Protein AF-A0A1E4IGC8-F1 (afdb_monomer_lite)

Foldseek 3Di:
DVVVVVVVVVVVLVVLQVLVVVLQPCQVLVLVLCVVVLVLCQLADFQAKEWEEEQVCQVVQWDKIWMWTQHPSGTGIDIDIRRYLVPRSHQKYKYAYGSLSSQLSVQSPPPSLVSLLVCCVVVRIPMDGNDDLVVCVNRRNVSVCVSSVDCSDPPPD

Sequence (157 aa):
MASASALASEDARAAAAAGDAAAWADLPGWAALLQRHAHLFEPWIDGGAVGLVARAAADAGRGRMLVWTRVQGAMQVQWRDYRGFADCGVAVLFVAQPGALAAVHARLHDNALGQMKLQLRQGGLFIYVLAPKSQLLDEGYEDFLESLGLAFMGACR

pLDDT: mean 91.4, std 12.38, range [39.66, 98.56]

Structure (mmCIF, N/CA/C/O backbone):
data_AF-A0A1E4IGC8-F1
#
_entry.id   AF-A0A1E4IGC8-F1
#
loop_
_atom_site.group_PDB
_atom_site.id
_atom_site.type_symbol
_atom_site.label_atom_id
_atom_site.label_alt_id
_atom_site.label_comp_id
_atom_site.label_asym_id
_atom_site.label_entity_id
_atom_site.label_seq_id
_atom_site.pdbx_PDB_ins_code
_atom_site.Cartn_x
_atom_site.Cartn_y
_atom_site.Cartn_z
_atom_site.occupancy
_atom_site.B_iso_or_equiv
_atom_site.auth_seq_id
_atom_site.auth_comp_id
_atom_site.auth_asym_id
_atom_site.auth_atom_id
_atom_site.pdbx_PDB_model_num
ATOM 1 N N . MET A 1 1 ? 31.317 1.515 -28.933 1.00 55.09 1 MET A N 1
ATOM 2 C CA . MET A 1 1 ? 31.064 1.418 -27.474 1.00 55.09 1 MET A CA 1
ATOM 3 C C . MET A 1 1 ? 29.674 1.900 -27.036 1.00 55.09 1 MET A C 1
ATOM 5 O O . MET A 1 1 ? 29.249 1.475 -25.975 1.00 55.09 1 MET A O 1
ATOM 9 N N . ALA A 1 2 ? 28.921 2.686 -27.823 1.00 57.59 2 ALA A N 1
ATOM 10 C CA . ALA A 1 2 ? 27.557 3.106 -27.455 1.00 57.59 2 ALA A CA 1
ATOM 11 C C . ALA A 1 2 ? 26.509 1.963 -27.440 1.00 57.59 2 ALA A C 1
ATOM 13 O O . ALA A 1 2 ? 25.658 1.938 -26.557 1.00 57.59 2 ALA A O 1
ATOM 14 N N . SER A 1 3 ? 26.601 0.975 -28.344 1.00 60.62 3 SER A N 1
ATOM 15 C CA . SER A 1 3 ? 25.610 -0.119 -28.428 1.00 60.62 3 SER A CA 1
ATOM 16 C C . SER A 1 3 ? 25.601 -1.080 -27.235 1.00 60.62 3 SER A C 1
ATOM 18 O O . SER A 1 3 ? 24.542 -1.577 -26.882 1.00 60.62 3 SER A O 1
ATOM 20 N N . ALA A 1 4 ? 26.742 -1.331 -26.586 1.00 62.94 4 ALA A N 1
ATOM 21 C CA . ALA A 1 4 ? 26.805 -2.268 -25.457 1.00 62.94 4 ALA A CA 1
ATOM 22 C C . ALA A 1 4 ? 26.185 -1.687 -24.169 1.00 62.94 4 ALA A C 1
ATOM 24 O O . ALA A 1 4 ? 25.577 -2.416 -23.395 1.00 62.94 4 ALA A O 1
ATOM 25 N N . SER A 1 5 ? 26.296 -0.368 -23.966 1.00 65.31 5 SER A N 1
ATOM 26 C CA . SER A 1 5 ? 25.693 0.336 -22.821 1.00 65.31 5 SER A CA 1
ATOM 27 C C . SER A 1 5 ? 24.166 0.446 -22.946 1.00 65.31 5 SER A C 1
ATOM 29 O O . SER A 1 5 ? 23.446 0.335 -21.955 1.00 65.31 5 SER A O 1
ATOM 31 N N . ALA A 1 6 ? 23.663 0.621 -24.174 1.00 66.38 6 ALA A N 1
ATOM 32 C CA . ALA A 1 6 ? 22.230 0.663 -24.456 1.00 66.38 6 ALA A CA 1
ATOM 33 C C . ALA A 1 6 ? 21.559 -0.701 -24.213 1.00 66.38 6 ALA A C 1
ATOM 35 O O . ALA A 1 6 ? 20.582 -0.761 -23.474 1.00 66.38 6 ALA A O 1
ATOM 36 N N . LEU A 1 7 ? 22.147 -1.789 -24.723 1.00 66.31 7 LEU A N 1
ATOM 37 C CA . LEU A 1 7 ? 21.641 -3.153 -24.517 1.00 66.31 7 LEU A CA 1
ATOM 38 C C . LEU A 1 7 ? 21.636 -3.554 -23.031 1.00 66.31 7 LEU A C 1
ATOM 40 O O . LEU A 1 7 ? 20.633 -4.051 -22.531 1.00 66.31 7 LEU A O 1
ATOM 44 N N . ALA A 1 8 ? 22.702 -3.238 -22.285 1.00 67.31 8 ALA A N 1
ATOM 45 C CA . ALA A 1 8 ? 22.756 -3.499 -20.842 1.00 67.31 8 ALA A CA 1
ATOM 46 C C . ALA A 1 8 ? 21.681 -2.722 -20.052 1.00 67.31 8 ALA A C 1
ATOM 48 O O . ALA A 1 8 ? 21.173 -3.201 -19.037 1.00 67.31 8 ALA A O 1
ATOM 49 N N . SER A 1 9 ? 21.322 -1.525 -20.523 1.00 71.31 9 SER A N 1
ATOM 50 C CA . SER A 1 9 ? 20.270 -0.697 -19.923 1.00 71.31 9 SER A CA 1
ATOM 51 C C . SER A 1 9 ? 18.866 -1.229 -20.242 1.00 71.31 9 SER A C 1
ATOM 53 O O . SER A 1 9 ? 17.968 -1.144 -19.403 1.00 71.31 9 SER A O 1
ATOM 55 N N . GLU A 1 10 ? 18.669 -1.796 -21.434 1.00 72.44 10 GLU A N 1
ATOM 56 C CA . GLU A 1 10 ? 17.422 -2.454 -21.844 1.00 72.44 10 GLU A CA 1
ATOM 57 C C . GLU A 1 10 ? 17.194 -3.764 -21.083 1.00 72.44 10 GLU A C 1
ATOM 59 O O . GLU A 1 10 ? 16.107 -3.959 -20.535 1.00 72.44 10 GLU A O 1
ATOM 64 N N . ASP A 1 11 ? 18.225 -4.599 -20.947 1.00 76.06 11 ASP A N 1
ATOM 65 C CA . ASP A 1 11 ? 18.163 -5.848 -20.179 1.00 76.06 11 ASP A CA 1
ATOM 66 C C . ASP A 1 11 ? 17.862 -5.585 -18.698 1.00 76.06 11 ASP A C 1
ATOM 68 O O . ASP A 1 11 ? 16.992 -6.230 -18.105 1.00 76.06 11 ASP A O 1
ATOM 72 N N . ALA A 1 12 ? 18.511 -4.579 -18.100 1.00 75.19 12 ALA A N 1
ATOM 73 C CA . ALA A 1 12 ? 18.236 -4.169 -16.724 1.00 75.19 12 ALA A CA 1
ATOM 74 C C . ALA A 1 12 ? 16.787 -3.684 -16.545 1.00 75.19 12 ALA A C 1
ATOM 76 O O . ALA A 1 12 ? 16.139 -3.998 -15.543 1.00 75.19 12 ALA A O 1
ATOM 77 N N . ARG A 1 13 ? 16.245 -2.952 -17.526 1.00 77.56 13 ARG A N 1
ATOM 78 C CA . ARG A 1 13 ? 14.859 -2.468 -17.497 1.00 77.56 13 ARG A CA 1
ATOM 79 C C . ARG A 1 13 ? 13.849 -3.603 -17.671 1.00 77.56 13 ARG A C 1
ATOM 81 O O . ARG A 1 13 ? 12.825 -3.601 -16.989 1.00 77.56 13 ARG A O 1
ATOM 88 N N . ALA A 1 14 ? 14.131 -4.569 -18.543 1.00 78.94 14 ALA A N 1
ATOM 89 C CA . ALA A 1 14 ? 13.302 -5.757 -18.729 1.00 78.94 14 ALA A CA 1
ATOM 90 C C . ALA A 1 14 ? 13.288 -6.633 -17.466 1.00 78.94 14 ALA A C 1
ATOM 92 O O . ALA A 1 14 ? 12.217 -7.049 -17.021 1.00 78.94 14 ALA A O 1
ATOM 93 N N . ALA A 1 15 ? 14.448 -6.839 -16.837 1.00 77.06 15 ALA A N 1
ATOM 94 C CA . ALA A 1 15 ? 14.558 -7.556 -15.569 1.00 77.06 15 ALA A CA 1
ATOM 95 C C . ALA A 1 15 ? 13.802 -6.842 -14.436 1.00 77.06 15 ALA A C 1
ATOM 97 O O . ALA A 1 15 ? 13.070 -7.488 -13.687 1.00 77.06 15 ALA A O 1
ATOM 98 N N . ALA A 1 16 ? 13.907 -5.512 -14.343 1.00 78.81 16 ALA A N 1
ATOM 99 C CA . ALA A 1 16 ? 13.147 -4.724 -13.372 1.00 78.81 16 ALA A CA 1
ATOM 100 C C . ALA A 1 16 ? 11.629 -4.841 -13.596 1.00 78.81 16 ALA A C 1
ATOM 102 O O . ALA A 1 16 ? 10.882 -5.040 -12.641 1.00 78.81 16 ALA A O 1
ATOM 103 N N . ALA A 1 17 ? 11.171 -4.787 -14.851 1.00 82.88 17 ALA A N 1
ATOM 104 C CA . ALA A 1 17 ? 9.759 -4.951 -15.189 1.00 82.88 17 ALA A CA 1
ATOM 105 C C . ALA A 1 17 ? 9.235 -6.363 -14.869 1.00 82.88 17 ALA A C 1
ATOM 107 O O . ALA A 1 17 ? 8.123 -6.502 -14.360 1.00 82.88 17 ALA A O 1
ATOM 108 N N . ALA A 1 18 ? 10.031 -7.405 -15.128 1.00 86.75 18 ALA A N 1
ATOM 109 C CA . ALA A 1 18 ? 9.691 -8.779 -14.762 1.00 86.75 18 ALA A CA 1
ATOM 110 C C . ALA A 1 18 ? 9.644 -8.967 -13.235 1.00 86.75 18 ALA A C 1
ATOM 112 O O . ALA A 1 18 ? 8.715 -9.591 -12.722 1.00 86.75 18 ALA A O 1
ATOM 113 N N . GLY A 1 19 ? 10.602 -8.379 -12.511 1.00 90.88 19 GLY A N 1
ATOM 114 C CA . GLY A 1 19 ? 10.620 -8.365 -11.049 1.00 90.88 19 GLY A CA 1
ATOM 115 C C . GLY A 1 19 ? 9.397 -7.662 -10.462 1.00 90.88 19 GLY A C 1
ATOM 116 O O . GLY A 1 19 ? 8.768 -8.188 -9.549 1.00 90.88 19 GLY A O 1
ATOM 117 N N . ASP A 1 20 ? 9.001 -6.521 -11.028 1.00 91.69 20 ASP A N 1
ATOM 118 C CA . ASP A 1 20 ? 7.777 -5.835 -10.615 1.00 91.69 20 ASP A CA 1
ATOM 119 C C . ASP A 1 20 ? 6.548 -6.693 -10.915 1.00 91.69 20 ASP A C 1
ATOM 121 O O . ASP A 1 20 ? 5.686 -6.839 -10.055 1.00 91.69 20 ASP A 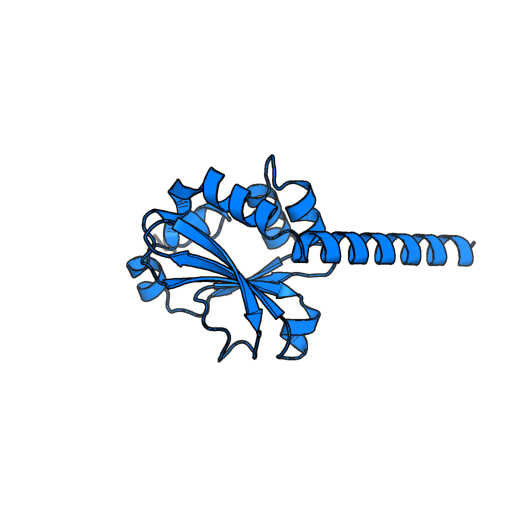O 1
ATOM 125 N N . ALA A 1 21 ? 6.453 -7.297 -12.103 1.00 92.94 21 ALA A N 1
ATOM 126 C CA . ALA A 1 21 ? 5.329 -8.163 -12.448 1.00 92.94 21 ALA A CA 1
ATOM 127 C C . ALA A 1 21 ? 5.177 -9.332 -11.459 1.00 92.94 21 ALA A C 1
ATOM 129 O O . ALA A 1 21 ? 4.058 -9.618 -11.026 1.00 92.94 21 ALA A O 1
ATOM 130 N N . ALA A 1 22 ? 6.289 -9.959 -11.057 1.00 95.12 22 ALA A N 1
ATOM 131 C CA . ALA A 1 22 ? 6.300 -10.991 -10.024 1.00 95.12 22 ALA A CA 1
ATOM 132 C C . ALA A 1 22 ? 5.849 -10.437 -8.663 1.00 95.12 22 ALA A C 1
ATOM 134 O O . ALA A 1 22 ? 4.972 -11.018 -8.025 1.00 95.12 22 ALA A O 1
ATOM 135 N N . ALA A 1 23 ? 6.375 -9.277 -8.261 1.00 96.81 23 ALA A N 1
ATOM 136 C CA . ALA A 1 23 ? 6.008 -8.618 -7.013 1.00 96.81 23 ALA A CA 1
ATOM 137 C C . ALA A 1 23 ? 4.515 -8.277 -6.940 1.00 96.81 23 ALA A C 1
ATOM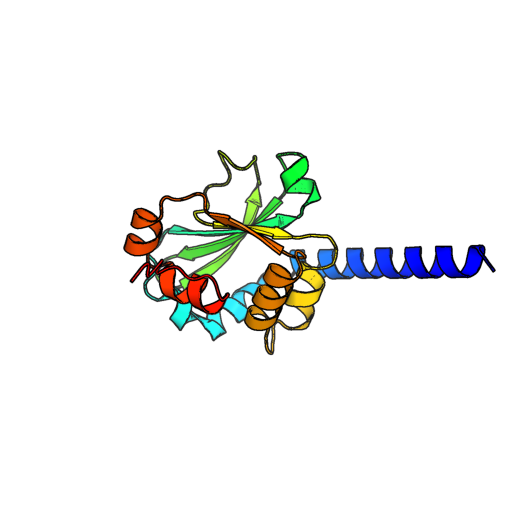 139 O O . ALA A 1 23 ? 3.872 -8.492 -5.916 1.00 96.81 23 ALA A O 1
ATOM 140 N N . TRP A 1 24 ? 3.942 -7.774 -8.032 1.00 96.88 24 TRP A N 1
ATOM 141 C CA . TRP A 1 24 ? 2.518 -7.473 -8.132 1.00 96.88 24 TRP A CA 1
ATOM 142 C C . TRP A 1 24 ? 1.657 -8.747 -8.056 1.00 96.88 24 TRP A C 1
ATOM 144 O O . TRP A 1 24 ? 0.571 -8.723 -7.481 1.00 96.88 24 TRP A O 1
ATOM 154 N N . ALA A 1 25 ? 2.119 -9.865 -8.620 1.00 96.81 25 ALA A N 1
ATOM 155 C CA . ALA A 1 25 ? 1.360 -11.114 -8.667 1.00 96.81 25 ALA A CA 1
ATOM 156 C C . ALA A 1 25 ? 1.392 -11.934 -7.358 1.00 96.81 25 ALA A C 1
ATOM 158 O O . ALA A 1 25 ? 0.499 -12.754 -7.143 1.00 96.81 25 ALA A O 1
ATOM 159 N N . ASP A 1 26 ? 2.379 -11.723 -6.483 1.00 97.56 26 ASP A N 1
ATOM 160 C CA . ASP A 1 26 ? 2.612 -12.547 -5.287 1.00 97.56 26 ASP A CA 1
ATOM 161 C C . ASP A 1 26 ? 1.748 -12.157 -4.071 1.00 97.56 26 ASP A C 1
ATOM 163 O O . ASP A 1 26 ? 2.233 -11.743 -3.016 1.00 97.56 26 ASP A O 1
ATOM 167 N N . LEU A 1 27 ? 0.429 -12.298 -4.208 1.00 97.81 27 LEU A N 1
ATOM 168 C CA . LEU A 1 27 ? -0.521 -12.062 -3.113 1.00 97.81 27 LEU A CA 1
ATOM 169 C C . LEU A 1 27 ? -0.206 -12.901 -1.858 1.00 97.81 27 LEU A C 1
ATOM 171 O O . LEU A 1 27 ? -0.234 -12.330 -0.765 1.00 97.81 27 LEU A O 1
ATOM 175 N N . PRO A 1 28 ? 0.117 -14.210 -1.962 1.00 97.88 28 PRO A N 1
ATOM 176 C CA . PRO A 1 28 ? 0.466 -15.020 -0.796 1.00 97.88 28 PRO A CA 1
ATOM 177 C C . PRO A 1 28 ? 1.708 -14.511 -0.059 1.00 97.88 28 PRO A C 1
ATOM 179 O O . PRO A 1 28 ? 1.712 -14.484 1.172 1.00 97.88 28 PRO A O 1
ATOM 182 N N . GLY A 1 29 ? 2.742 -14.067 -0.779 1.00 97.88 29 GLY A N 1
ATOM 183 C CA . GLY A 1 29 ? 3.947 -13.504 -0.177 1.00 97.88 29 GLY A CA 1
ATOM 184 C C . GLY A 1 29 ? 3.666 -12.231 0.621 1.00 97.88 29 GLY A C 1
ATOM 185 O O . GLY A 1 29 ? 4.131 -12.099 1.760 1.00 97.88 29 GLY A O 1
ATOM 186 N N . TRP A 1 30 ? 2.851 -11.324 0.071 1.00 98.25 30 TRP A N 1
ATOM 187 C CA . TRP A 1 30 ? 2.391 -10.135 0.794 1.00 98.25 30 TRP A CA 1
ATOM 188 C C . TRP A 1 30 ? 1.533 -10.499 2.005 1.00 98.25 30 TRP A C 1
ATOM 190 O O . TRP A 1 30 ? 1.765 -9.970 3.088 1.00 98.25 30 TRP A O 1
ATOM 200 N N . ALA A 1 31 ? 0.587 -11.431 1.869 1.00 97.94 31 ALA A N 1
ATOM 201 C CA . ALA A 1 31 ? -0.243 -11.874 2.988 1.00 97.94 31 ALA A CA 1
ATOM 202 C C . ALA A 1 31 ? 0.610 -12.458 4.127 1.00 97.94 31 ALA A C 1
ATOM 204 O O . ALA A 1 31 ? 0.425 -12.102 5.290 1.00 97.94 31 ALA A O 1
ATOM 205 N N . ALA A 1 32 ? 1.616 -13.273 3.796 1.00 97.69 32 ALA A N 1
ATOM 206 C CA . ALA A 1 32 ? 2.551 -13.812 4.776 1.00 97.69 32 ALA A CA 1
ATOM 207 C C . ALA A 1 32 ? 3.375 -12.708 5.466 1.00 97.69 32 ALA A C 1
ATOM 209 O O . ALA A 1 32 ? 3.665 -12.821 6.658 1.00 97.69 32 ALA A O 1
ATOM 210 N N . LEU A 1 33 ? 3.762 -11.645 4.746 1.00 97.50 33 LEU A N 1
ATOM 211 C CA . LEU A 1 33 ? 4.403 -10.467 5.346 1.00 97.50 33 LEU A CA 1
ATOM 212 C C . LEU A 1 33 ? 3.494 -9.803 6.377 1.00 97.50 33 LEU A C 1
ATOM 214 O O . LEU A 1 33 ? 3.927 -9.589 7.509 1.00 97.50 33 LEU A O 1
ATOM 218 N N . LEU A 1 34 ? 2.245 -9.519 6.013 1.00 97.56 34 LEU A N 1
ATOM 219 C CA . LEU A 1 34 ? 1.304 -8.875 6.928 1.00 97.56 34 LEU A CA 1
ATOM 220 C C . LEU A 1 34 ? 1.021 -9.744 8.152 1.00 97.56 34 LEU A C 1
ATOM 222 O O . LEU A 1 34 ? 0.971 -9.227 9.261 1.00 97.56 34 LEU A O 1
ATOM 226 N N . GLN A 1 35 ? 0.932 -11.064 7.976 1.00 96.88 35 GLN A N 1
ATOM 227 C CA . GLN A 1 35 ? 0.764 -12.000 9.084 1.00 96.88 35 GLN A CA 1
ATOM 228 C C . GLN A 1 35 ? 1.960 -11.983 10.052 1.00 96.88 35 GLN A C 1
ATOM 230 O O . GLN A 1 35 ? 1.762 -11.969 11.264 1.00 96.88 35 GLN A O 1
ATOM 235 N N . ARG A 1 36 ? 3.205 -11.939 9.550 1.00 96.25 36 ARG A N 1
ATOM 236 C CA . ARG A 1 36 ? 4.406 -11.834 10.409 1.00 96.25 36 ARG A CA 1
ATOM 237 C C . ARG A 1 36 ? 4.446 -10.533 11.210 1.00 96.25 36 ARG A C 1
ATOM 239 O O . ARG A 1 36 ? 4.958 -10.515 12.325 1.00 96.25 36 ARG A O 1
ATOM 246 N N . HIS A 1 37 ? 3.905 -9.458 10.648 1.00 96.38 37 HIS A N 1
ATOM 247 C CA . HIS A 1 37 ? 3.855 -8.141 11.278 1.00 96.38 37 HIS A CA 1
ATOM 248 C C . HIS A 1 37 ? 2.459 -7.788 11.811 1.00 96.38 37 HIS A C 1
ATOM 250 O O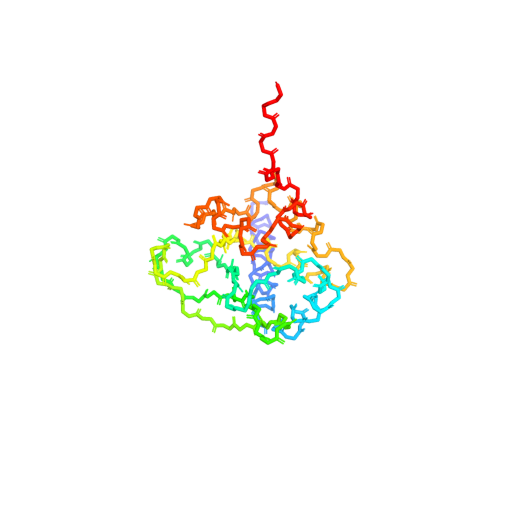 . HIS A 1 37 ? 2.158 -6.609 11.969 1.00 96.38 37 HIS A O 1
ATOM 256 N N . ALA A 1 38 ? 1.621 -8.786 12.123 1.00 96.38 38 ALA A N 1
ATOM 257 C CA . ALA A 1 38 ? 0.224 -8.578 12.518 1.00 96.38 38 ALA A CA 1
ATOM 258 C C . ALA A 1 38 ? 0.055 -7.596 13.692 1.00 96.38 38 ALA A C 1
ATOM 260 O O . ALA A 1 38 ? -0.904 -6.832 13.711 1.00 96.38 38 ALA A O 1
ATOM 261 N N . HIS A 1 39 ? 1.022 -7.558 14.617 1.00 96.38 39 HIS A N 1
ATOM 262 C CA . HIS A 1 39 ? 1.030 -6.631 15.752 1.00 96.38 39 HIS A CA 1
ATOM 263 C C . HIS A 1 39 ? 0.951 -5.149 15.343 1.00 96.38 39 HIS A C 1
ATOM 265 O O . HIS A 1 39 ? 0.335 -4.378 16.063 1.00 96.38 39 HIS A O 1
ATOM 271 N N . LEU A 1 40 ? 1.501 -4.756 14.183 1.00 96.56 40 LEU A N 1
ATOM 272 C CA . LEU A 1 40 ? 1.435 -3.372 13.678 1.00 96.56 40 LEU A CA 1
ATOM 273 C C . LEU A 1 40 ? 0.028 -2.951 13.246 1.00 96.56 40 LEU A C 1
ATOM 275 O O . LEU A 1 40 ? -0.241 -1.768 13.054 1.00 96.56 40 LEU A O 1
ATOM 279 N N . PHE A 1 41 ? -0.841 -3.931 13.017 1.00 96.62 41 PHE A N 1
ATOM 280 C CA . PHE A 1 41 ? -2.201 -3.721 12.550 1.00 96.62 41 PHE A CA 1
ATOM 281 C C . PHE A 1 41 ? -3.217 -3.989 13.652 1.00 96.62 41 PHE A C 1
ATOM 283 O O . PHE A 1 41 ? -4.396 -3.769 13.419 1.00 96.62 41 PHE A O 1
ATOM 290 N N . GLU A 1 42 ? -2.804 -4.486 14.822 1.00 95.81 42 GLU A N 1
ATOM 291 C CA . GLU A 1 42 ? -3.721 -4.862 15.901 1.00 95.81 42 GLU A CA 1
ATOM 292 C C . GLU A 1 42 ? -4.669 -3.737 16.350 1.00 95.81 42 GLU A C 1
ATOM 294 O O . GLU A 1 42 ? -5.854 -4.020 16.541 1.00 95.81 42 GLU A O 1
ATOM 299 N N . PRO A 1 43 ? -4.219 -2.469 16.418 1.00 96.31 43 PRO A N 1
ATOM 300 C CA . PRO A 1 43 ? -5.096 -1.344 16.730 1.00 96.31 43 PRO A CA 1
ATOM 301 C C . PRO A 1 43 ? -6.086 -0.981 15.615 1.00 96.31 43 PRO A C 1
ATOM 303 O O . PRO A 1 43 ? -6.988 -0.182 15.854 1.00 96.31 43 PRO A O 1
ATOM 306 N N . TRP A 1 44 ? -5.919 -1.506 14.394 1.00 97.62 44 TRP A N 1
ATOM 307 C CA . TRP A 1 44 ? -6.744 -1.088 13.264 1.00 97.62 44 TRP A CA 1
ATOM 308 C C . TRP A 1 44 ? -8.187 -1.557 13.408 1.00 97.62 44 TRP A C 1
ATOM 310 O O . TRP A 1 44 ? -8.466 -2.703 13.780 1.00 97.62 44 TRP A O 1
ATOM 320 N N . ILE A 1 45 ? -9.107 -0.693 12.990 1.00 97.12 45 ILE A N 1
ATOM 321 C CA . ILE A 1 45 ? -10.499 -1.084 12.783 1.00 97.12 45 ILE A CA 1
ATOM 322 C C . ILE A 1 45 ? -10.635 -2.020 11.576 1.00 97.12 45 ILE A C 1
ATOM 324 O O . ILE A 1 45 ? -9.861 -1.959 10.613 1.00 97.12 45 ILE A O 1
ATOM 328 N N . ASP A 1 46 ? -11.672 -2.854 11.589 1.00 97.44 46 ASP A N 1
ATOM 329 C CA . ASP A 1 46 ? -12.078 -3.587 10.392 1.00 97.44 46 ASP A CA 1
ATOM 330 C C . ASP A 1 46 ? -12.495 -2.607 9.283 1.00 97.44 46 ASP A C 1
ATOM 332 O O . ASP A 1 46 ? -13.193 -1.622 9.516 1.00 97.44 46 ASP A O 1
ATOM 336 N N . GLY A 1 47 ? -12.054 -2.884 8.058 1.00 97.12 47 GLY A N 1
ATOM 337 C CA . GLY A 1 47 ? -12.201 -2.003 6.902 1.00 97.12 47 GLY A CA 1
ATOM 338 C C . GLY A 1 47 ? -11.035 -1.031 6.701 1.00 97.12 47 GLY A C 1
ATOM 339 O O . GLY A 1 47 ? -10.877 -0.531 5.585 1.00 97.12 47 GLY A O 1
ATOM 340 N N . GLY A 1 48 ? -10.180 -0.822 7.712 1.00 97.56 48 GLY A N 1
ATOM 341 C CA . GLY A 1 48 ? -8.951 -0.041 7.571 1.00 97.56 48 GLY A CA 1
ATOM 342 C C . GLY A 1 48 ? -8.074 -0.602 6.449 1.00 97.56 48 GLY A C 1
ATOM 343 O O . GLY A 1 48 ? -7.874 -1.818 6.357 1.00 97.56 48 GLY A O 1
ATOM 344 N N . ALA A 1 49 ? -7.595 0.261 5.549 1.00 98.25 49 ALA A N 1
ATOM 345 C CA . ALA A 1 49 ? -6.921 -0.164 4.335 1.00 98.25 49 ALA A CA 1
ATOM 346 C C . ALA A 1 49 ? -5.825 0.787 3.846 1.00 98.25 49 ALA A C 1
ATOM 348 O O . ALA A 1 49 ? -5.969 2.014 3.850 1.00 98.25 49 ALA A O 1
ATOM 349 N N . VAL A 1 50 ? -4.770 0.182 3.297 1.00 98.38 50 VAL A N 1
ATOM 350 C CA . VAL A 1 50 ? -3.723 0.872 2.536 1.00 98.38 50 VAL A CA 1
ATOM 351 C C . VAL A 1 50 ? -3.576 0.271 1.147 1.00 98.38 50 VAL A C 1
ATOM 353 O O . VAL A 1 50 ? -3.768 -0.930 0.951 1.00 98.38 50 VAL A O 1
ATOM 356 N N . GLY A 1 51 ? -3.256 1.113 0.169 1.00 98.31 51 GLY A N 1
ATOM 357 C CA . GLY A 1 51 ? -3.084 0.711 -1.224 1.00 98.31 51 GLY A CA 1
ATOM 358 C C . GLY A 1 51 ? -1.636 0.821 -1.690 1.00 98.31 51 GLY A C 1
ATOM 359 O O . GLY A 1 51 ? -0.906 1.706 -1.254 1.00 98.31 51 GLY A O 1
ATOM 360 N N . LEU A 1 52 ? -1.238 -0.030 -2.631 1.00 98.56 52 LEU A N 1
ATOM 361 C CA . LEU A 1 52 ? -0.018 0.097 -3.420 1.00 98.56 52 LEU A CA 1
ATOM 362 C C . LEU A 1 52 ? -0.393 0.124 -4.899 1.00 98.56 52 LEU A C 1
ATOM 364 O O . LEU A 1 52 ? -1.074 -0.775 -5.394 1.00 98.56 52 LEU A O 1
ATOM 368 N N . VAL A 1 53 ? 0.077 1.135 -5.620 1.00 98.50 53 VAL A N 1
ATOM 369 C CA . VAL A 1 53 ? -0.192 1.313 -7.049 1.00 98.50 53 VAL A CA 1
ATOM 370 C C . VAL A 1 53 ? 1.093 1.654 -7.797 1.00 98.50 53 VAL A C 1
ATOM 372 O O . VAL A 1 53 ? 1.973 2.335 -7.273 1.00 98.50 53 VAL A O 1
ATOM 375 N N . ALA A 1 54 ? 1.226 1.184 -9.035 1.00 98.00 54 ALA A N 1
ATOM 376 C CA . ALA A 1 54 ? 2.345 1.571 -9.888 1.00 98.00 54 ALA A CA 1
ATOM 377 C C . ALA A 1 54 ? 2.235 3.048 -10.298 1.00 98.00 54 ALA A C 1
ATOM 379 O O . ALA A 1 54 ? 1.141 3.541 -10.584 1.00 98.00 54 ALA A O 1
ATOM 380 N N . ARG A 1 55 ? 3.375 3.738 -10.423 1.00 97.69 55 ARG A N 1
ATOM 381 C CA . ARG A 1 55 ? 3.441 5.147 -10.839 1.00 97.69 55 ARG A CA 1
ATOM 382 C C . ARG A 1 55 ? 2.674 5.423 -12.132 1.00 97.69 55 ARG A C 1
ATOM 384 O O . ARG A 1 55 ? 1.890 6.362 -12.179 1.00 97.69 55 ARG A O 1
ATOM 391 N N . ALA A 1 56 ? 2.819 4.555 -13.131 1.00 96.75 56 ALA A N 1
ATOM 392 C CA . ALA A 1 56 ? 2.113 4.689 -14.404 1.00 96.75 56 ALA A CA 1
ATOM 393 C C . ALA A 1 56 ? 0.577 4.649 -14.259 1.00 96.75 56 ALA A C 1
ATOM 395 O O . ALA A 1 56 ? -0.123 5.361 -14.972 1.00 96.75 56 ALA A O 1
ATOM 396 N N . ALA A 1 57 ? 0.046 3.846 -13.330 1.00 97.50 57 ALA A N 1
ATOM 397 C CA . ALA A 1 57 ? -1.393 3.776 -13.070 1.00 97.50 57 ALA A CA 1
ATOM 398 C C . ALA A 1 57 ? -1.895 4.993 -12.273 1.00 97.50 57 ALA A C 1
ATOM 400 O O . ALA A 1 57 ? -2.990 5.487 -12.545 1.00 97.50 57 ALA A O 1
ATOM 401 N N . ALA A 1 58 ? -1.084 5.508 -11.341 1.00 97.69 58 ALA A N 1
ATOM 402 C CA . ALA A 1 58 ? -1.370 6.756 -10.635 1.00 97.69 58 ALA A CA 1
ATOM 403 C C . ALA A 1 58 ? -1.431 7.950 -11.604 1.00 97.69 58 ALA A C 1
ATOM 405 O O . ALA A 1 58 ? -2.416 8.684 -11.601 1.00 97.69 58 ALA A O 1
ATOM 406 N N . ASP A 1 59 ? -0.435 8.091 -12.488 1.00 97.62 59 ASP A N 1
ATOM 407 C CA . ASP A 1 59 ? -0.377 9.168 -13.488 1.00 97.62 59 ASP A CA 1
ATOM 408 C C . ASP A 1 59 ? -1.539 9.086 -14.495 1.00 97.62 59 ASP A C 1
ATOM 410 O O . ASP A 1 59 ? -2.089 10.106 -14.904 1.00 97.62 59 ASP A O 1
ATOM 414 N N . ALA A 1 60 ? -1.953 7.873 -14.875 1.00 97.50 60 ALA A N 1
ATOM 415 C CA . ALA A 1 60 ? -3.100 7.660 -15.757 1.00 97.50 60 ALA A CA 1
ATOM 4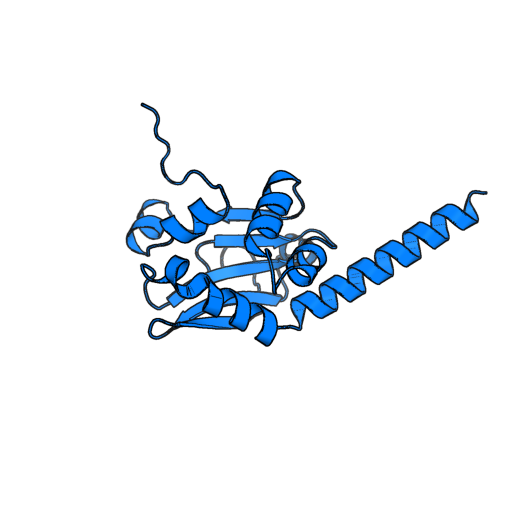16 C C . ALA A 1 60 ? -4.462 7.856 -15.062 1.00 97.50 60 ALA A C 1
ATOM 418 O O . ALA A 1 60 ? -5.495 7.820 -15.734 1.00 97.50 60 ALA A O 1
ATOM 419 N N . GLY A 1 61 ? -4.487 7.986 -13.729 1.00 97.38 61 GLY A N 1
ATOM 420 C CA . GLY A 1 61 ? -5.714 8.039 -12.929 1.00 97.38 61 GLY A CA 1
ATOM 421 C C . GLY A 1 61 ? -6.540 6.749 -12.963 1.00 97.38 61 GLY A C 1
ATOM 422 O O . GLY A 1 61 ? -7.704 6.755 -12.569 1.00 97.38 61 GLY A O 1
ATOM 423 N N . ARG A 1 62 ? -5.976 5.641 -13.460 1.00 97.62 62 ARG A N 1
ATOM 424 C CA . ARG A 1 62 ? -6.664 4.352 -13.577 1.00 97.62 62 ARG A CA 1
ATOM 425 C C . ARG A 1 62 ? -5.687 3.185 -13.630 1.00 97.62 62 ARG A C 1
ATOM 427 O O . ARG A 1 62 ? -4.595 3.303 -14.182 1.00 97.62 62 ARG A O 1
ATOM 434 N N . GLY A 1 63 ? -6.105 2.030 -13.128 1.00 96.44 63 GLY A N 1
ATOM 435 C CA . GLY A 1 63 ? -5.336 0.793 -13.227 1.00 96.44 63 GLY A CA 1
ATOM 436 C C . GLY A 1 63 ? -5.751 -0.219 -12.173 1.00 96.44 63 GLY A C 1
ATOM 437 O O . GLY A 1 63 ? -6.915 -0.288 -11.793 1.00 96.44 63 GLY A O 1
ATOM 438 N N . ARG A 1 64 ? -4.784 -0.993 -11.682 1.00 96.88 64 ARG A N 1
ATOM 439 C CA . ARG A 1 64 ? -4.973 -1.914 -10.558 1.00 96.88 64 ARG A CA 1
ATOM 440 C C . ARG A 1 64 ? -4.061 -1.516 -9.408 1.00 96.88 64 ARG A C 1
ATOM 442 O O . ARG A 1 64 ? -2.946 -1.053 -9.645 1.00 96.88 64 ARG A O 1
ATOM 449 N N . MET A 1 65 ? -4.525 -1.741 -8.188 1.00 97.88 65 MET A N 1
ATOM 450 C CA . MET A 1 65 ? -3.748 -1.583 -6.965 1.00 97.88 65 MET A CA 1
ATOM 451 C C . MET A 1 65 ? -3.832 -2.846 -6.110 1.00 97.88 65 MET A C 1
ATOM 453 O O . MET A 1 65 ? -4.876 -3.502 -6.057 1.00 97.88 65 MET A O 1
ATOM 457 N N . LEU A 1 66 ? -2.735 -3.169 -5.432 1.00 98.44 66 LEU A N 1
ATOM 458 C CA . LEU A 1 66 ? -2.770 -4.102 -4.313 1.00 98.44 66 LEU A CA 1
ATOM 459 C C . LEU A 1 66 ? -3.318 -3.359 -3.103 1.00 98.44 66 LEU A C 1
ATOM 461 O O . LEU A 1 66 ? -2.914 -2.230 -2.838 1.00 98.44 66 LEU A O 1
ATOM 465 N N . VAL A 1 67 ? -4.228 -3.983 -2.371 1.00 98.56 67 VAL A N 1
ATOM 466 C CA . VAL A 1 67 ? -4.829 -3.396 -1.177 1.00 98.56 67 VAL A CA 1
ATOM 467 C C . VAL A 1 67 ? -4.641 -4.340 -0.013 1.00 98.56 67 VAL A C 1
ATOM 469 O O . VAL A 1 67 ? -4.939 -5.531 -0.120 1.00 98.56 67 VAL A O 1
ATOM 472 N N . TRP A 1 68 ? -4.140 -3.786 1.084 1.00 98.50 68 TRP A N 1
ATOM 473 C CA . TRP A 1 68 ? -4.060 -4.441 2.377 1.00 98.50 68 TRP A CA 1
ATOM 474 C C . TRP A 1 68 ? -5.223 -3.930 3.210 1.00 98.50 68 TRP A C 1
ATOM 476 O O . TRP A 1 68 ? -5.303 -2.729 3.454 1.00 98.50 68 TRP A O 1
ATOM 486 N N . THR A 1 69 ? -6.133 -4.809 3.610 1.00 98.50 69 THR A N 1
ATOM 487 C CA . THR A 1 69 ? -7.337 -4.438 4.364 1.00 98.50 69 THR A CA 1
ATOM 488 C C . THR A 1 69 ? -7.434 -5.281 5.621 1.00 98.50 69 THR A C 1
ATOM 490 O O . THR A 1 69 ? -7.232 -6.493 5.547 1.00 98.50 69 THR A O 1
ATOM 493 N N . ARG A 1 70 ? -7.770 -4.671 6.759 1.00 98.12 70 ARG A N 1
ATOM 494 C CA . ARG A 1 70 ? -8.125 -5.428 7.960 1.00 98.12 70 ARG A CA 1
ATOM 495 C C . ARG A 1 70 ? -9.562 -5.920 7.851 1.00 98.12 70 ARG A C 1
ATOM 497 O O . ARG A 1 70 ? -10.472 -5.141 7.579 1.00 98.12 70 ARG A O 1
ATOM 504 N N . VAL A 1 71 ? -9.756 -7.220 8.010 1.00 97.25 71 VAL A N 1
ATOM 505 C CA . VAL A 1 71 ? -11.050 -7.894 7.925 1.00 97.25 71 VAL A CA 1
ATOM 506 C C . VAL A 1 71 ? -11.120 -8.910 9.055 1.00 97.25 71 VAL A C 1
ATOM 508 O O . VAL A 1 71 ? -10.329 -9.853 9.082 1.00 97.25 71 VAL A O 1
ATOM 511 N N . GLN A 1 72 ? -12.077 -8.734 9.966 1.00 95.19 72 GLN A N 1
ATOM 512 C CA . GLN A 1 72 ? -12.287 -9.607 11.122 1.00 95.19 72 GLN A CA 1
ATOM 513 C C . GLN A 1 72 ? -11.008 -9.791 11.953 1.00 95.19 72 GLN A C 1
ATOM 515 O O . GLN A 1 72 ? -10.653 -10.906 12.335 1.00 95.19 72 GLN A O 1
ATOM 520 N N . GLY A 1 73 ? -10.280 -8.694 12.188 1.00 92.81 73 GLY A N 1
ATOM 521 C CA . GLY A 1 73 ? -9.040 -8.690 12.971 1.00 92.81 73 GLY A CA 1
ATOM 522 C C . GLY A 1 73 ? -7.803 -9.252 12.259 1.00 92.81 73 GLY A C 1
ATOM 523 O O . GLY A 1 73 ? -6.730 -9.302 12.855 1.00 92.81 73 GLY A O 1
ATOM 524 N N . ALA A 1 74 ? -7.905 -9.650 10.987 1.00 95.75 74 ALA A N 1
ATOM 525 C CA . ALA A 1 74 ? -6.778 -10.146 10.201 1.00 95.75 74 ALA A CA 1
ATOM 526 C C . ALA A 1 74 ? -6.526 -9.275 8.968 1.00 95.75 74 ALA A C 1
ATOM 528 O O . ALA A 1 74 ? -7.454 -8.784 8.329 1.00 95.75 74 ALA A O 1
ATOM 529 N N . MET A 1 75 ? -5.260 -9.117 8.588 1.00 98.00 75 MET A N 1
ATOM 530 C CA . MET A 1 75 ? -4.913 -8.439 7.342 1.00 98.00 75 MET A CA 1
ATOM 531 C C . MET A 1 75 ? -5.106 -9.364 6.141 1.00 98.00 75 MET A C 1
ATOM 533 O O . MET A 1 75 ? -4.619 -10.494 6.125 1.00 98.00 75 MET A O 1
ATOM 537 N N . GLN A 1 76 ? -5.761 -8.853 5.105 1.00 97.75 76 GLN A N 1
ATOM 538 C CA . GLN A 1 76 ? -5.949 -9.520 3.821 1.00 97.75 76 GLN A CA 1
ATOM 539 C C . GLN A 1 76 ? -5.310 -8.707 2.699 1.00 97.75 76 GLN A C 1
ATOM 541 O O . GLN A 1 76 ? -5.288 -7.477 2.748 1.00 97.75 76 GLN A O 1
ATOM 546 N N . VAL A 1 77 ? -4.814 -9.400 1.672 1.00 98.25 77 VAL A N 1
ATOM 547 C CA . VAL A 1 77 ? -4.231 -8.787 0.474 1.00 98.25 77 VAL A CA 1
ATOM 548 C C . VAL A 1 77 ? -5.067 -9.156 -0.736 1.00 98.25 77 VAL A C 1
ATOM 550 O O . VAL A 1 77 ? -5.321 -10.332 -0.985 1.00 98.25 77 VAL A O 1
ATOM 553 N N . GLN A 1 78 ? -5.462 -8.154 -1.511 1.00 97.94 78 GLN A N 1
ATOM 554 C CA . GLN A 1 78 ? -6.265 -8.357 -2.711 1.00 97.94 78 GLN A CA 1
ATOM 555 C C . GLN A 1 78 ? -5.937 -7.343 -3.801 1.00 97.94 78 GLN A C 1
ATOM 557 O O . GLN A 1 78 ? -5.418 -6.259 -3.539 1.00 97.94 78 GLN A O 1
ATOM 562 N N . TRP A 1 79 ? -6.297 -7.687 -5.034 1.00 98.00 79 TRP A N 1
ATOM 563 C CA . TRP A 1 79 ? -6.347 -6.730 -6.131 1.00 98.00 79 TRP A CA 1
ATOM 564 C C . TRP A 1 79 ? -7.649 -5.939 -6.092 1.00 98.00 79 TRP A C 1
ATOM 566 O O . TRP A 1 79 ? -8.726 -6.510 -5.927 1.00 98.00 79 TRP A O 1
ATOM 576 N N . ARG A 1 80 ? -7.557 -4.631 -6.323 1.00 97.81 80 ARG A N 1
ATOM 577 C CA . ARG A 1 80 ? -8.706 -3.758 -6.579 1.00 97.81 80 ARG A CA 1
ATOM 578 C C . ARG A 1 80 ? -8.419 -2.837 -7.758 1.00 97.81 80 ARG A C 1
ATOM 580 O O . ARG A 1 80 ? -7.263 -2.517 -8.045 1.00 97.81 80 ARG A O 1
ATOM 587 N N . ASP A 1 81 ? -9.478 -2.395 -8.427 1.00 97.50 81 ASP A N 1
ATOM 588 C CA . ASP A 1 81 ? -9.374 -1.319 -9.409 1.00 97.50 81 ASP A CA 1
ATOM 589 C C . ASP A 1 81 ? -8.906 -0.039 -8.714 1.00 97.50 81 ASP A C 1
ATOM 591 O O . ASP A 1 81 ? -9.465 0.375 -7.697 1.00 97.50 81 ASP A O 1
ATOM 595 N N . TYR A 1 82 ? -7.910 0.614 -9.299 1.00 98.12 82 TYR A N 1
ATOM 596 C CA . TYR A 1 82 ? -7.549 1.983 -8.967 1.00 98.12 82 TYR A CA 1
ATOM 597 C C . TYR A 1 82 ? -8.279 2.919 -9.931 1.00 98.12 82 TYR A C 1
ATOM 599 O O . TYR A 1 82 ? -8.146 2.771 -11.147 1.00 98.12 82 TYR A O 1
ATOM 607 N N . ARG A 1 83 ? -9.046 3.873 -9.396 1.00 96.88 83 ARG A N 1
ATOM 608 C CA . ARG A 1 83 ? -9.880 4.819 -10.165 1.00 96.88 83 ARG A CA 1
ATOM 609 C C . ARG A 1 83 ? -9.481 6.278 -9.920 1.00 96.88 83 ARG A C 1
ATOM 611 O O . ARG A 1 83 ? -10.307 7.177 -10.009 1.00 96.88 83 ARG A O 1
ATOM 618 N N . GLY A 1 84 ? -8.209 6.498 -9.589 1.00 96.69 84 GLY A N 1
ATOM 619 C CA . GLY A 1 84 ? -7.678 7.806 -9.221 1.00 96.69 84 GLY A CA 1
ATOM 620 C C . GLY A 1 84 ? -7.675 8.032 -7.710 1.00 96.69 84 GLY A C 1
ATOM 621 O O . GLY A 1 84 ? -8.191 7.228 -6.937 1.00 96.69 84 GLY A O 1
ATOM 622 N N . PHE A 1 85 ? -7.056 9.133 -7.282 1.00 95.69 85 PHE A N 1
ATOM 623 C CA . PHE A 1 85 ? -6.869 9.448 -5.862 1.00 95.69 85 PHE A CA 1
ATOM 624 C C . PHE A 1 85 ? -8.189 9.665 -5.113 1.00 95.69 85 PHE A C 1
ATOM 626 O O . PHE A 1 85 ? -8.305 9.220 -3.976 1.00 95.69 85 PHE A O 1
ATOM 633 N N . ALA A 1 86 ? -9.180 10.293 -5.754 1.00 92.88 86 ALA A N 1
ATOM 634 C CA . ALA A 1 86 ? -10.470 10.599 -5.132 1.00 92.88 86 ALA A CA 1
ATOM 635 C C . ALA A 1 86 ? -11.289 9.341 -4.786 1.00 92.88 86 ALA A C 1
ATOM 637 O O . ALA A 1 86 ? -11.941 9.309 -3.749 1.00 92.88 86 ALA A O 1
ATOM 638 N N . ASP A 1 87 ? -11.191 8.290 -5.609 1.00 92.06 87 ASP A N 1
ATOM 639 C CA . ASP A 1 87 ? -12.066 7.111 -5.541 1.00 92.06 87 ASP A CA 1
ATOM 640 C C . ASP A 1 87 ? -11.304 5.800 -5.265 1.00 92.06 87 ASP A C 1
ATOM 642 O O . ASP A 1 87 ? -11.781 4.705 -5.573 1.00 92.06 87 ASP A O 1
ATOM 646 N N . CYS A 1 88 ? -10.091 5.869 -4.704 1.00 93.19 88 CYS A N 1
ATOM 647 C CA . CYS A 1 88 ? -9.301 4.664 -4.419 1.00 93.19 88 CYS A CA 1
ATOM 648 C C . CYS A 1 88 ? -9.722 3.933 -3.130 1.00 93.19 88 CYS A C 1
ATOM 650 O O . CYS A 1 88 ? -9.444 2.744 -2.990 1.00 93.19 88 CYS A O 1
ATOM 652 N N . GLY A 1 89 ? -10.446 4.589 -2.216 1.00 94.00 89 GLY A N 1
ATOM 653 C CA . GLY A 1 89 ? -11.051 3.938 -1.045 1.00 94.00 89 GLY A CA 1
ATOM 654 C C . GLY A 1 89 ? -10.042 3.271 -0.103 1.00 94.00 89 GLY A C 1
ATOM 655 O O . GLY A 1 89 ? -10.294 2.160 0.369 1.00 94.00 89 GLY A O 1
ATOM 656 N N . VAL A 1 90 ? -8.896 3.926 0.105 1.00 98.00 90 VAL A N 1
ATOM 657 C CA . VAL A 1 90 ? -7.855 3.590 1.089 1.00 98.00 90 VAL A CA 1
ATOM 658 C C . VAL A 1 90 ? -7.475 4.859 1.849 1.00 98.00 90 VAL A C 1
ATOM 660 O O . VAL A 1 90 ? -7.536 5.953 1.289 1.00 98.00 90 VAL A O 1
ATOM 663 N N . ALA A 1 91 ? -7.061 4.730 3.107 1.00 97.38 91 ALA A N 1
ATOM 664 C CA . ALA A 1 91 ? -6.668 5.883 3.917 1.00 97.38 91 ALA A CA 1
ATOM 665 C C . ALA A 1 91 ? -5.247 6.370 3.578 1.00 97.38 91 ALA A C 1
ATOM 667 O O . ALA A 1 91 ? -4.936 7.560 3.684 1.00 97.38 91 ALA A O 1
ATOM 668 N N . VAL A 1 92 ? -4.392 5.445 3.133 1.00 97.50 92 VAL A N 1
ATOM 669 C CA . VAL A 1 92 ? -3.007 5.700 2.725 1.00 97.50 92 VAL A CA 1
ATOM 670 C C . VAL A 1 92 ? -2.717 4.964 1.420 1.00 97.50 92 VAL A C 1
ATOM 672 O O . VAL A 1 92 ? -3.049 3.787 1.270 1.00 97.50 92 VAL A O 1
ATOM 675 N N . LEU A 1 93 ? -2.074 5.648 0.477 1.00 98.50 93 LEU A N 1
ATOM 676 C CA . LEU A 1 93 ? -1.702 5.104 -0.824 1.00 98.50 93 LEU A CA 1
ATOM 677 C C . LEU A 1 93 ? -0.193 5.238 -1.052 1.00 98.50 93 LEU A C 1
ATOM 679 O O . LEU A 1 93 ? 0.359 6.336 -0.998 1.00 98.50 93 LEU A O 1
ATOM 683 N N . PHE A 1 94 ? 0.463 4.125 -1.368 1.00 98.44 94 PHE A N 1
ATOM 684 C CA . PHE A 1 94 ? 1.838 4.087 -1.849 1.00 98.44 94 PHE A CA 1
ATOM 685 C C . PHE A 1 94 ? 1.860 4.058 -3.376 1.00 98.44 94 PHE A C 1
ATOM 687 O O . PHE A 1 94 ? 1.235 3.202 -4.002 1.00 98.44 94 PHE A O 1
ATOM 694 N N . VAL A 1 95 ? 2.622 4.962 -3.983 1.00 98.50 95 VAL A N 1
ATOM 695 C CA . VAL A 1 95 ? 2.865 5.005 -5.425 1.00 98.50 95 VAL A CA 1
ATOM 696 C C . VAL A 1 95 ? 4.292 4.544 -5.697 1.00 98.50 95 VAL A C 1
ATOM 698 O O . VAL A 1 95 ? 5.252 5.210 -5.305 1.00 98.50 95 VAL A O 1
ATOM 701 N N . ALA A 1 96 ? 4.429 3.400 -6.363 1.00 98.25 96 ALA A N 1
ATOM 702 C CA . ALA A 1 96 ? 5.707 2.753 -6.617 1.00 98.25 96 ALA A CA 1
ATOM 703 C C . ALA A 1 96 ? 6.308 3.154 -7.965 1.00 98.25 96 ALA A C 1
ATOM 705 O O . ALA A 1 96 ? 5.683 2.986 -9.015 1.00 98.25 96 ALA A O 1
ATOM 706 N N . GLN A 1 97 ? 7.542 3.652 -7.934 1.00 97.81 97 GLN A N 1
ATOM 707 C CA . GLN A 1 97 ? 8.372 3.796 -9.125 1.00 97.81 97 GLN A CA 1
ATOM 708 C C . GLN A 1 97 ? 8.747 2.414 -9.689 1.00 97.81 97 GLN A C 1
ATOM 710 O O . GLN A 1 97 ? 8.741 1.430 -8.943 1.00 97.81 97 GLN A O 1
ATOM 715 N N . PRO A 1 98 ? 9.091 2.319 -10.987 1.00 95.56 98 PRO A N 1
ATOM 716 C CA . PRO A 1 98 ? 9.560 1.068 -11.576 1.00 95.56 98 PRO A CA 1
ATOM 717 C C . PRO A 1 98 ? 10.726 0.459 -10.783 1.00 95.56 98 PRO A C 1
ATOM 719 O O . PRO A 1 98 ? 11.681 1.153 -10.438 1.00 95.56 98 PRO A O 1
ATOM 722 N N . GLY A 1 99 ? 10.638 -0.833 -10.486 1.00 95.31 99 GLY A N 1
ATOM 723 C CA . GLY A 1 99 ? 11.612 -1.615 -9.728 1.00 95.31 99 GLY A CA 1
ATOM 724 C C . GLY A 1 99 ? 11.548 -1.438 -8.207 1.00 95.31 99 GLY A C 1
ATOM 725 O O . GLY A 1 99 ? 12.141 -2.238 -7.482 1.00 95.31 99 GLY A O 1
ATOM 726 N N . ALA A 1 100 ? 10.831 -0.434 -7.690 1.00 96.56 100 ALA A N 1
ATOM 727 C CA . ALA A 1 100 ? 10.758 -0.198 -6.249 1.00 96.56 100 ALA A CA 1
ATOM 728 C C . ALA A 1 100 ? 10.002 -1.320 -5.530 1.00 96.56 100 ALA A C 1
ATOM 730 O O . ALA A 1 100 ? 10.426 -1.768 -4.462 1.00 96.56 100 ALA A O 1
ATOM 731 N N . LEU A 1 101 ? 8.905 -1.809 -6.125 1.00 96.25 101 LEU A N 1
ATOM 732 C CA . LEU A 1 101 ? 8.146 -2.906 -5.536 1.00 96.25 101 LEU A CA 1
ATOM 733 C C . LEU A 1 101 ? 8.911 -4.227 -5.649 1.00 96.25 101 LEU A C 1
ATOM 735 O O . LEU A 1 101 ? 8.960 -4.959 -4.665 1.00 96.25 101 LEU 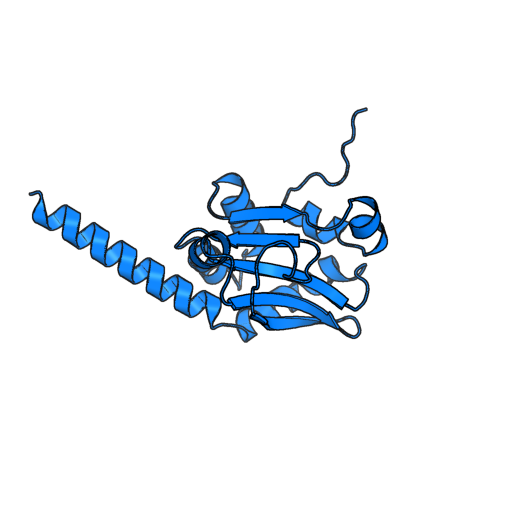A O 1
ATOM 739 N N . ALA A 1 102 ? 9.576 -4.492 -6.778 1.00 96.75 102 ALA A N 1
ATOM 740 C CA . ALA A 1 102 ? 10.487 -5.630 -6.919 1.00 96.75 102 ALA A CA 1
ATOM 741 C C . ALA A 1 102 ? 11.573 -5.650 -5.828 1.00 96.75 102 ALA A C 1
ATOM 743 O O . ALA A 1 102 ? 11.844 -6.692 -5.234 1.00 96.75 102 ALA A O 1
ATOM 744 N N . ALA A 1 103 ? 12.163 -4.492 -5.512 1.00 96.56 103 ALA A N 1
ATOM 745 C CA . ALA A 1 103 ? 13.182 -4.387 -4.471 1.00 96.56 103 ALA A CA 1
ATOM 746 C C . ALA A 1 103 ? 12.635 -4.732 -3.075 1.00 96.56 103 ALA A C 1
ATOM 748 O O . ALA A 1 103 ? 13.323 -5.391 -2.296 1.00 96.56 103 ALA A O 1
ATOM 749 N N . VAL A 1 104 ? 11.406 -4.309 -2.753 1.00 97.31 104 VAL A N 1
ATOM 750 C CA . VAL A 1 104 ? 10.716 -4.698 -1.508 1.00 97.31 104 VAL A CA 1
ATOM 751 C C . VAL A 1 104 ? 10.387 -6.189 -1.517 1.00 97.31 104 VAL A C 1
ATOM 753 O O . VAL A 1 104 ? 10.628 -6.881 -0.528 1.00 97.31 104 VAL A O 1
ATOM 756 N N . HIS A 1 105 ? 9.875 -6.683 -2.643 1.00 97.62 105 HIS A N 1
ATOM 757 C CA . HIS A 1 105 ? 9.444 -8.064 -2.820 1.00 97.62 105 HIS A CA 1
ATOM 758 C C . HIS A 1 105 ? 10.591 -9.063 -2.636 1.00 97.62 105 HIS A C 1
ATOM 760 O O . HIS A 1 105 ? 10.457 -10.041 -1.904 1.00 97.62 105 HIS A O 1
ATOM 766 N N . ALA A 1 106 ? 11.776 -8.742 -3.158 1.00 96.62 106 ALA A N 1
ATOM 767 C CA . ALA A 1 106 ? 12.991 -9.531 -2.958 1.00 96.62 106 ALA A CA 1
ATOM 768 C C . ALA A 1 106 ? 13.371 -9.723 -1.475 1.00 96.62 106 ALA A C 1
ATOM 770 O O . ALA A 1 106 ? 14.184 -10.586 -1.148 1.00 96.62 106 ALA A O 1
ATOM 771 N N . ARG A 1 107 ? 12.795 -8.923 -0.565 1.00 96.50 107 ARG A N 1
ATOM 772 C CA . ARG A 1 107 ? 13.038 -8.981 0.881 1.00 96.50 107 ARG A CA 1
ATOM 773 C C . ARG A 1 107 ? 11.809 -9.366 1.695 1.00 96.50 107 ARG A C 1
ATOM 775 O O . ARG A 1 107 ? 11.854 -9.192 2.913 1.00 96.50 107 ARG A O 1
ATOM 782 N N . LEU A 1 108 ? 10.746 -9.905 1.079 1.00 95.38 108 LEU A N 1
ATOM 783 C CA . LEU A 1 108 ? 9.524 -10.298 1.797 1.00 95.38 108 LEU A CA 1
ATOM 784 C C . LEU A 1 108 ? 9.840 -11.110 3.050 1.00 95.38 108 LEU A C 1
ATOM 786 O O . LEU A 1 108 ? 9.361 -10.766 4.124 1.00 95.38 108 LEU A O 1
ATOM 790 N N . HIS A 1 109 ? 10.680 -12.135 2.938 1.00 90.75 109 HIS A N 1
ATOM 791 C CA . HIS A 1 109 ? 10.951 -13.092 4.017 1.00 90.75 109 HIS A CA 1
ATOM 792 C C . HIS A 1 109 ? 11.895 -12.583 5.119 1.00 90.75 109 HIS A C 1
ATOM 794 O O . HIS A 1 109 ? 12.075 -13.282 6.111 1.00 90.75 109 HIS A O 1
ATOM 800 N N . ASP A 1 110 ? 12.498 -11.407 4.945 1.00 91.25 110 ASP A N 1
ATOM 801 C CA . ASP A 1 110 ? 13.529 -10.870 5.839 1.00 91.25 110 ASP A CA 1
ATOM 802 C C . ASP A 1 110 ? 13.147 -9.466 6.327 1.00 91.25 110 ASP A C 1
ATOM 804 O O . ASP A 1 110 ? 12.602 -9.307 7.416 1.00 91.25 110 ASP A O 1
ATOM 808 N N . ASN A 1 111 ? 13.360 -8.441 5.496 1.00 93.56 111 ASN A N 1
ATOM 809 C CA . ASN A 1 111 ? 13.250 -7.041 5.905 1.00 93.56 111 ASN A CA 1
ATOM 810 C C . ASN A 1 111 ? 12.491 -6.178 4.884 1.00 93.56 111 ASN A C 1
ATOM 812 O O . ASN A 1 111 ? 12.962 -5.116 4.467 1.00 93.56 111 ASN A O 1
ATOM 816 N N . ALA A 1 112 ? 11.314 -6.631 4.447 1.00 96.06 112 ALA A N 1
ATOM 817 C CA . ALA A 1 112 ? 10.506 -5.882 3.484 1.00 96.06 112 ALA A CA 1
ATOM 818 C C . ALA A 1 112 ? 10.046 -4.518 4.016 1.00 96.06 1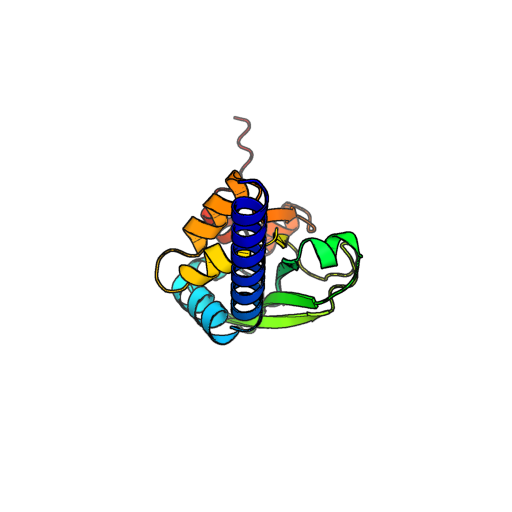12 ALA A C 1
ATOM 820 O O . ALA A 1 112 ? 10.141 -3.543 3.280 1.00 96.06 112 ALA A O 1
ATOM 821 N N . LEU A 1 113 ? 9.622 -4.396 5.282 1.00 95.19 113 LEU A N 1
ATOM 822 C CA . LEU A 1 113 ? 9.223 -3.094 5.842 1.00 95.19 113 LEU A CA 1
ATOM 823 C C . LEU A 1 113 ? 10.406 -2.116 5.938 1.00 95.19 113 LEU A C 1
ATOM 825 O O . LEU A 1 113 ? 10.273 -0.944 5.582 1.00 95.19 113 LEU A O 1
ATOM 829 N N . GLY A 1 114 ? 11.594 -2.593 6.328 1.00 96.06 114 GLY A N 1
ATOM 830 C CA . GLY A 1 114 ? 12.810 -1.779 6.283 1.00 96.06 114 GLY A CA 1
ATOM 831 C C . GLY A 1 114 ? 13.181 -1.367 4.857 1.00 96.06 114 GLY A C 1
ATOM 832 O O . GLY A 1 114 ? 13.594 -0.228 4.632 1.00 96.06 114 GLY A O 1
ATOM 833 N N . GLN A 1 115 ? 12.961 -2.248 3.878 1.00 97.38 115 GLN A N 1
ATOM 834 C CA . GLN A 1 115 ? 13.140 -1.920 2.467 1.00 97.38 115 GLN A CA 1
ATOM 835 C C . GLN A 1 115 ? 12.098 -0.910 1.967 1.00 97.38 115 GLN A C 1
ATOM 837 O O . GLN A 1 115 ? 12.470 0.015 1.252 1.00 97.38 115 GLN A O 1
ATOM 842 N N . MET A 1 116 ? 10.828 -1.005 2.376 1.00 97.25 116 MET A N 1
ATOM 843 C CA . MET A 1 116 ? 9.801 0.002 2.068 1.00 97.25 116 MET A CA 1
ATOM 844 C C . MET A 1 116 ? 10.197 1.372 2.619 1.00 97.25 116 MET A C 1
ATOM 846 O O . MET A 1 116 ? 10.167 2.361 1.890 1.00 97.25 116 MET A O 1
ATOM 850 N N . LYS A 1 117 ? 10.655 1.428 3.875 1.00 96.25 117 LYS A N 1
ATOM 851 C CA . LYS A 1 117 ? 11.192 2.645 4.499 1.00 96.25 117 LYS A CA 1
ATOM 852 C C . LYS A 1 117 ? 12.368 3.231 3.717 1.00 96.25 117 LYS A C 1
ATOM 854 O O . LYS A 1 117 ? 12.446 4.447 3.539 1.00 96.25 117 LYS A O 1
ATOM 859 N N . LEU A 1 118 ? 13.278 2.388 3.228 1.00 96.50 118 LEU A N 1
ATOM 860 C CA . LEU A 1 118 ? 14.382 2.833 2.380 1.00 96.50 118 LEU A CA 1
ATOM 861 C C . LEU A 1 118 ? 13.876 3.412 1.051 1.00 96.50 118 LEU A C 1
ATOM 863 O O . LEU A 1 118 ? 14.304 4.500 0.669 1.00 96.50 118 LEU A O 1
ATOM 867 N N . GLN A 1 119 ? 12.935 2.735 0.385 1.00 97.50 119 GLN A N 1
ATOM 868 C CA . GLN A 1 119 ? 12.342 3.214 -0.866 1.00 97.50 119 GLN A CA 1
ATOM 869 C C . GLN A 1 119 ? 11.594 4.542 -0.686 1.00 97.50 119 GLN A C 1
ATOM 871 O O . GLN A 1 119 ? 11.690 5.401 -1.558 1.00 97.50 119 GLN A O 1
ATOM 876 N N . LEU A 1 120 ? 10.916 4.755 0.447 1.00 96.25 120 LEU A N 1
ATOM 877 C CA . LEU A 1 120 ? 10.300 6.045 0.786 1.00 96.25 120 LEU A CA 1
ATOM 878 C C . LEU A 1 120 ? 11.347 7.165 0.879 1.00 96.25 120 LEU A C 1
ATOM 880 O O . LEU A 1 120 ? 11.170 8.234 0.304 1.00 96.25 120 LEU A O 1
ATOM 884 N N . ARG A 1 121 ? 12.478 6.914 1.553 1.00 95.75 121 ARG A N 1
ATOM 885 C CA . ARG A 1 121 ? 13.569 7.899 1.690 1.00 95.75 121 ARG A CA 1
ATOM 886 C C . ARG A 1 121 ? 14.289 8.197 0.376 1.00 95.75 121 ARG A C 1
ATOM 888 O O . ARG A 1 121 ? 14.794 9.299 0.201 1.00 95.75 121 ARG A O 1
ATOM 895 N N . GLN A 1 122 ? 14.369 7.214 -0.518 1.00 96.12 122 GLN A N 1
ATOM 896 C CA . GLN A 1 122 ? 15.056 7.328 -1.809 1.00 96.12 122 GLN A CA 1
ATOM 897 C C . GLN A 1 122 ? 14.141 7.817 -2.943 1.00 96.12 122 GLN A C 1
ATOM 899 O O . GLN A 1 122 ? 14.614 8.007 -4.060 1.00 96.12 122 GLN A O 1
ATOM 904 N N . GLY A 1 123 ? 12.843 8.012 -2.685 1.00 96.38 123 GLY A N 1
ATOM 905 C CA . GLY A 1 123 ? 11.866 8.393 -3.709 1.00 96.38 123 GLY A CA 1
ATOM 906 C C . GLY A 1 123 ? 11.463 7.254 -4.656 1.00 96.38 123 GLY A C 1
ATOM 907 O O . GLY A 1 123 ? 10.876 7.511 -5.704 1.00 96.38 123 GLY A O 1
ATOM 908 N N . GLY A 1 124 ? 11.761 5.998 -4.308 1.00 97.31 124 GLY A N 1
ATOM 909 C CA . GLY A 1 124 ? 11.268 4.816 -5.021 1.00 97.31 124 GLY A CA 1
ATOM 910 C C . GLY A 1 124 ? 9.805 4.500 -4.694 1.00 97.31 124 GLY A C 1
ATOM 911 O O . GLY A 1 124 ? 9.057 4.043 -5.556 1.00 97.31 124 GLY A O 1
ATOM 912 N N . LEU A 1 125 ? 9.365 4.814 -3.474 1.00 97.94 125 LEU A N 1
ATOM 913 C CA . LEU A 1 125 ? 7.955 4.849 -3.092 1.00 97.94 125 LEU A CA 1
ATOM 914 C C . LEU A 1 125 ? 7.580 6.280 -2.701 1.00 97.94 125 LEU A C 1
ATOM 916 O O . LEU A 1 125 ? 8.305 6.932 -1.955 1.00 97.94 125 LEU A O 1
ATOM 920 N N . PHE A 1 126 ? 6.424 6.745 -3.158 1.00 97.44 126 PHE A N 1
ATOM 921 C CA . PHE A 1 126 ? 5.783 7.960 -2.659 1.00 97.44 126 PHE A CA 1
ATOM 922 C C . PHE A 1 126 ? 4.599 7.566 -1.792 1.00 97.44 126 PHE A C 1
ATOM 924 O O . PHE A 1 126 ? 3.869 6.645 -2.146 1.00 97.44 126 PHE A O 1
ATOM 931 N N . ILE A 1 127 ? 4.395 8.260 -0.679 1.00 96.06 127 ILE A N 1
ATOM 932 C CA . ILE A 1 127 ? 3.238 8.049 0.188 1.00 96.06 127 ILE A CA 1
ATOM 933 C C . ILE A 1 127 ? 2.282 9.233 0.083 1.00 96.06 127 ILE A C 1
ATOM 935 O O . ILE A 1 127 ? 2.695 10.389 0.152 1.00 96.06 127 ILE A O 1
ATOM 939 N N . TYR A 1 128 ? 1.000 8.923 -0.059 1.00 96.44 128 TYR A N 1
ATOM 940 C CA . TYR A 1 128 ? -0.098 9.873 -0.029 1.00 96.44 128 TYR A CA 1
ATOM 941 C C . TYR A 1 128 ? -1.023 9.494 1.119 1.00 96.44 128 TYR A C 1
ATOM 943 O O . TYR A 1 128 ? -1.575 8.394 1.148 1.00 96.44 128 TYR A O 1
ATOM 951 N N . VAL A 1 129 ? -1.179 10.408 2.070 1.00 94.81 129 VAL A N 1
ATOM 952 C CA . VAL A 1 129 ? -2.148 10.287 3.158 1.00 94.81 129 VAL A CA 1
ATOM 953 C C . VAL A 1 129 ? -3.440 10.949 2.696 1.00 94.81 129 VAL A C 1
ATOM 955 O O . VAL A 1 129 ? -3.449 12.146 2.413 1.00 94.81 129 VAL A O 1
ATOM 958 N N . LEU A 1 130 ? -4.496 10.151 2.549 1.00 95.88 130 LEU A N 1
ATOM 959 C CA . LEU A 1 130 ? -5.771 10.569 1.960 1.00 95.88 130 LEU A CA 1
ATOM 960 C C . LEU A 1 130 ? -6.841 10.815 3.025 1.00 95.88 130 LEU A C 1
ATOM 962 O O . LEU A 1 130 ? -7.714 11.658 2.833 1.00 95.88 130 LEU A O 1
ATOM 966 N N . ALA A 1 131 ? -6.754 10.108 4.152 1.00 95.12 131 ALA A N 1
ATOM 967 C CA . ALA A 1 131 ? -7.596 10.355 5.312 1.00 95.12 131 ALA A CA 1
ATOM 968 C C . ALA A 1 131 ? -7.025 11.485 6.195 1.00 95.12 131 ALA A C 1
ATOM 970 O O . ALA A 1 131 ? -5.801 11.634 6.300 1.00 95.12 131 ALA A O 1
ATOM 971 N N . PRO A 1 132 ? -7.879 12.270 6.877 1.00 93.75 132 PRO A N 1
ATOM 972 C CA . PRO A 1 132 ? -7.445 13.209 7.903 1.00 93.75 132 PRO A CA 1
ATOM 973 C C . PRO A 1 132 ? -6.646 12.520 9.013 1.00 93.75 132 PRO A C 1
ATOM 975 O O . PRO A 1 132 ? -6.910 11.378 9.382 1.00 93.75 132 PRO A O 1
ATOM 978 N N . LYS A 1 133 ? -5.709 13.254 9.622 1.00 92.06 133 LYS A N 1
ATOM 979 C CA . LYS A 1 133 ? -4.874 12.727 10.710 1.00 92.06 133 LYS A CA 1
ATOM 980 C C . LYS A 1 133 ? -5.691 12.164 11.880 1.00 92.06 133 LYS A C 1
ATOM 982 O O . LYS A 1 133 ? -5.332 11.115 12.395 1.00 92.06 133 LYS A O 1
ATOM 987 N N . SER A 1 134 ? -6.753 12.854 12.306 1.00 93.94 134 SER A N 1
ATOM 988 C CA . SER A 1 134 ? -7.606 12.389 13.412 1.00 93.94 134 SER A CA 1
ATOM 989 C C . SER A 1 134 ? -8.233 11.036 13.099 1.00 93.94 134 SER A C 1
ATOM 991 O O . SER A 1 134 ? -8.153 10.136 13.917 1.00 93.94 134 SER A O 1
ATOM 993 N N . GLN A 1 135 ? -8.736 10.862 11.874 1.00 95.25 135 GLN A N 1
ATOM 994 C CA . GLN A 1 135 ? -9.278 9.588 11.415 1.00 95.25 135 GLN A CA 1
ATOM 995 C C . GLN A 1 135 ? -8.214 8.486 11.455 1.00 95.25 135 GLN A C 1
ATOM 997 O O . GLN A 1 135 ? -8.474 7.410 11.964 1.00 95.25 135 GLN A O 1
ATOM 1002 N N . LEU A 1 136 ? -6.997 8.748 10.979 1.00 95.81 136 LEU A N 1
ATOM 1003 C CA . LEU A 1 136 ? -5.917 7.760 11.037 1.00 95.81 136 LEU A CA 1
ATOM 1004 C C . LEU A 1 136 ? -5.523 7.358 12.471 1.00 95.81 136 LEU A C 1
ATOM 1006 O O . LEU A 1 136 ? -5.144 6.208 12.677 1.00 95.81 136 LEU A O 1
ATOM 1010 N N . LEU A 1 137 ? -5.590 8.282 13.439 1.00 93.88 137 LEU A N 1
ATOM 1011 C CA . LEU A 1 137 ? -5.385 7.969 14.861 1.00 93.88 137 LEU A CA 1
ATOM 1012 C C . LEU A 1 137 ? -6.522 7.095 15.391 1.00 93.88 137 LEU A C 1
ATOM 1014 O O . LEU A 1 137 ? -6.265 6.034 15.952 1.00 93.88 137 LEU A O 1
ATOM 1018 N N . ASP A 1 138 ? -7.763 7.527 15.166 1.00 95.56 138 ASP A N 1
ATOM 1019 C CA . ASP A 1 138 ? -8.966 6.833 15.633 1.00 95.56 138 ASP A CA 1
ATOM 1020 C C . ASP A 1 138 ? -9.087 5.428 15.015 1.00 95.56 138 ASP A C 1
ATOM 1022 O O . ASP A 1 138 ? -9.586 4.502 15.650 1.00 95.56 138 ASP A O 1
ATOM 1026 N N . GLU A 1 139 ? -8.595 5.256 13.786 1.00 97.06 139 GLU A N 1
ATOM 1027 C CA . GLU A 1 139 ? -8.569 3.986 13.059 1.00 97.06 139 GLU A CA 1
ATOM 1028 C C . GLU A 1 139 ? -7.279 3.171 13.272 1.00 97.06 139 GLU A C 1
ATOM 1030 O O . GLU A 1 139 ? -7.144 2.112 12.665 1.00 97.06 139 GLU A O 1
ATOM 1035 N N . GLY A 1 140 ? -6.336 3.629 14.106 1.00 96.44 140 GLY A N 1
ATOM 1036 C CA . GLY A 1 140 ? -5.195 2.832 14.577 1.00 96.44 140 GLY A CA 1
ATOM 1037 C C . GLY A 1 140 ? -3.961 2.756 13.663 1.00 96.44 140 GLY A C 1
ATOM 1038 O O . GLY A 1 140 ? -3.114 1.887 13.863 1.00 96.44 140 GLY A O 1
ATOM 1039 N N . TYR A 1 141 ? -3.799 3.641 12.673 1.00 96.81 141 TYR A N 1
ATOM 1040 C CA . TYR A 1 141 ? -2.697 3.570 11.689 1.00 96.81 141 TYR A CA 1
ATOM 1041 C C . TYR A 1 141 ? -1.310 3.933 12.236 1.00 96.81 141 TYR A C 1
ATOM 1043 O O . TYR A 1 141 ? -0.319 3.775 11.517 1.00 96.81 141 TYR A O 1
ATOM 1051 N N . GLU A 1 142 ? -1.231 4.438 13.465 1.00 93.81 142 GLU A N 1
ATOM 1052 C CA . GLU A 1 142 ? -0.021 5.017 14.055 1.00 93.81 142 GLU A CA 1
ATOM 1053 C C . GLU A 1 142 ? 1.172 4.053 14.014 1.00 93.81 142 GLU A C 1
ATOM 1055 O O . GLU A 1 142 ? 2.145 4.338 13.314 1.00 93.81 142 GLU A O 1
ATOM 1060 N N . ASP A 1 143 ? 1.064 2.879 14.643 1.00 94.12 143 ASP A N 1
ATOM 1061 C CA . ASP A 1 143 ? 2.158 1.899 14.736 1.00 94.12 143 ASP A CA 1
ATOM 1062 C C . ASP A 1 143 ? 2.710 1.498 13.359 1.00 94.12 143 ASP A C 1
ATOM 1064 O O . ASP A 1 143 ? 3.925 1.425 13.136 1.00 94.12 143 ASP A O 1
ATOM 1068 N N . PHE A 1 144 ? 1.815 1.275 12.392 1.00 95.50 144 PHE A N 1
ATOM 1069 C CA . PHE A 1 144 ? 2.201 0.947 11.024 1.00 95.50 144 PHE A CA 1
ATOM 1070 C C . PHE A 1 144 ? 2.976 2.095 10.363 1.00 95.50 144 PHE A C 1
ATOM 1072 O O . PHE A 1 144 ? 4.042 1.865 9.784 1.00 95.50 144 PHE A O 1
ATOM 1079 N N . LEU A 1 145 ? 2.480 3.330 10.451 1.00 94.25 145 LEU A N 1
ATOM 1080 C CA . LEU A 1 145 ? 3.128 4.485 9.827 1.00 94.25 145 LEU A CA 1
ATOM 1081 C C . LEU A 1 145 ? 4.465 4.823 10.501 1.00 94.25 145 LEU A C 1
ATOM 1083 O O . LEU A 1 145 ? 5.450 5.106 9.807 1.00 94.25 145 LEU A O 1
ATOM 1087 N N . GLU A 1 146 ? 4.547 4.707 11.826 1.00 92.88 146 GLU A N 1
ATOM 1088 C CA . GLU A 1 146 ? 5.790 4.890 12.576 1.00 92.88 146 GLU A CA 1
ATOM 1089 C C . GLU A 1 146 ? 6.842 3.834 12.219 1.00 92.88 146 GLU A C 1
ATOM 1091 O O . GLU A 1 146 ? 8.023 4.165 12.051 1.00 92.88 146 GLU A O 1
ATOM 1096 N N . SER A 1 147 ? 6.430 2.580 11.989 1.00 92.75 147 SER A N 1
ATOM 1097 C CA . SER A 1 147 ? 7.339 1.514 11.541 1.00 92.75 147 SER A CA 1
ATOM 1098 C C . SER A 1 147 ? 8.033 1.859 10.210 1.00 92.75 147 SER A C 1
ATOM 1100 O O . SER A 1 147 ? 9.219 1.567 10.010 1.00 92.75 147 SER A O 1
ATOM 1102 N N . LEU A 1 148 ? 7.338 2.589 9.329 1.00 92.25 148 LEU A N 1
ATOM 1103 C CA . LEU A 1 148 ? 7.864 3.095 8.058 1.00 92.25 148 LEU A CA 1
ATOM 1104 C C . LEU A 1 148 ? 8.711 4.369 8.218 1.00 92.25 148 LEU A C 1
ATOM 1106 O O . LEU A 1 148 ? 9.281 4.871 7.249 1.00 92.25 148 LEU A O 1
ATOM 1110 N N . GLY A 1 149 ? 8.881 4.857 9.448 1.00 88.06 149 GLY A N 1
ATOM 1111 C CA . GLY A 1 149 ? 9.669 6.039 9.782 1.00 88.06 149 GLY A CA 1
ATOM 1112 C C . GLY A 1 149 ? 8.958 7.357 9.502 1.00 88.06 149 GLY A C 1
ATOM 1113 O O . GLY A 1 149 ? 9.642 8.367 9.329 1.00 88.06 149 GLY A O 1
ATOM 1114 N N . LEU A 1 150 ? 7.627 7.348 9.431 1.00 84.94 150 LEU A N 1
ATOM 1115 C CA . LEU A 1 150 ? 6.819 8.553 9.312 1.00 84.94 150 LEU A CA 1
ATOM 1116 C C . LEU A 1 150 ? 6.503 9.050 10.717 1.00 84.94 150 LEU A C 1
ATOM 1118 O O . LEU A 1 150 ? 5.910 8.333 11.515 1.00 84.94 150 LEU A O 1
ATOM 1122 N N . ALA A 1 151 ? 6.917 10.276 11.026 1.00 75.38 151 ALA A N 1
ATOM 1123 C CA . ALA A 1 151 ? 6.573 10.892 12.297 1.00 75.38 151 ALA A CA 1
ATOM 1124 C C . ALA A 1 151 ? 5.078 11.240 12.290 1.00 75.38 151 ALA A C 1
ATOM 1126 O O . ALA A 1 151 ? 4.666 12.201 11.640 1.00 75.38 151 ALA A O 1
ATOM 1127 N N . PHE A 1 152 ? 4.263 10.452 12.991 1.00 65.38 152 PHE A N 1
ATOM 1128 C CA . PHE A 1 152 ? 2.832 10.722 13.132 1.00 65.38 152 PHE A CA 1
ATOM 1129 C C . PHE A 1 152 ? 2.568 11.769 14.224 1.00 65.38 152 PHE A C 1
ATOM 1131 O O . PHE A 1 152 ? 1.710 12.655 14.103 1.00 65.38 152 PHE A O 1
ATOM 1138 N N . MET A 1 153 ? 3.420 11.775 15.246 1.00 58.06 153 MET A N 1
ATOM 1139 C CA . MET A 1 153 ? 3.523 12.851 16.218 1.00 58.06 153 MET A CA 1
ATOM 1140 C C . MET A 1 153 ? 4.420 13.974 15.688 1.00 58.06 153 MET A C 1
ATOM 1142 O O . MET A 1 153 ? 5.639 13.977 15.857 1.00 58.06 153 MET A O 1
ATOM 1146 N N . GLY A 1 154 ? 3.796 14.985 15.083 1.00 49.59 154 GLY A N 1
ATOM 1147 C CA . GLY A 1 154 ? 4.360 16.329 15.033 1.00 49.59 154 GLY A CA 1
ATOM 1148 C C . GLY A 1 154 ? 4.473 16.868 16.455 1.00 49.59 154 GLY A C 1
ATOM 1149 O O . GLY A 1 154 ? 3.602 17.595 16.915 1.00 49.59 154 GLY A O 1
ATOM 1150 N N . ALA A 1 155 ? 5.525 16.486 17.168 1.00 39.66 155 ALA A N 1
ATOM 1151 C CA . ALA A 1 155 ? 5.947 17.217 18.342 1.00 39.66 155 ALA A CA 1
ATOM 1152 C C . ALA A 1 155 ? 6.686 18.468 17.848 1.00 39.66 155 ALA A C 1
ATOM 1154 O O . ALA A 1 155 ? 7.913 18.506 17.814 1.00 39.66 155 ALA A O 1
ATOM 1155 N N . CYS A 1 156 ? 5.935 19.508 17.478 1.00 40.78 156 CYS A N 1
ATOM 1156 C CA . CYS A 1 156 ? 6.383 20.829 17.895 1.00 40.78 156 CYS A CA 1
ATOM 1157 C C . CYS A 1 156 ? 6.244 20.824 19.418 1.00 40.78 156 CYS A C 1
ATOM 1159 O O . CYS A 1 156 ? 5.141 20.939 19.949 1.00 40.78 156 CYS A O 1
ATOM 1161 N N . ARG A 1 157 ? 7.359 20.542 20.088 1.00 41.09 157 ARG A N 1
ATOM 1162 C CA . ARG A 1 157 ? 7.570 20.998 21.456 1.00 41.09 157 ARG A CA 1
ATOM 1163 C C . ARG A 1 157 ? 8.036 22.442 21.372 1.00 41.09 157 ARG A C 1
ATOM 1165 O O . ARG A 1 157 ? 8.825 22.717 20.438 1.00 41.09 157 ARG A O 1
#

Secondary structure (DSSP, 8-state):
-HHHHHHHHHHHHHHHHHHHHHHHH-HHHHHHHHHHTGGGGTTPPTT-EEEEEEHHHHHTT-EEEEEEEEETTEEEEEEEEE--STTS--SEEEEEPTTHHHHHHTTTTTTHHHHHHHHHHHTSEEEEE-S-HHHHHHTT-HHHHHHTT---S----

Radius of gyration: 16.53 Å; chains: 1; bounding box: 43×36×50 Å